Protein AF-A0A454CQ34-F1 (afdb_monomer)

Organism: Vibrio harveyi (NCBI:txid669)

pLDDT: mean 96.68, std 4.15, range [71.56, 98.75]

Foldseek 3Di:
DQDQPQPCVVCVVQVVLLVVCLVPPVVLVVLSVVLNVLSVVLSVCVVVVNPDDPVVSVVSVVSSVVSNVVNVVSSVVD

Solvent-accessible surface area (backbone atoms only — not comparable to full-atom values): 4421 Å² total; per-residue (Å²): 128,51,71,80,63,37,64,63,68,73,39,64,92,41,51,68,57,52,53,51,39,46,75,73,32,70,67,52,33,51,49,54,51,50,35,37,50,49,39,51,50,52,26,54,36,41,71,64,68,49,87,61,56,68,67,59,54,49,50,55,54,47,55,42,50,56,44,48,54,54,51,49,54,54,62,78,72,108

Structure (mmCIF, N/CA/C/O backbone):
data_AF-A0A454CQ34-F1
#
_entry.id   AF-A0A454CQ34-F1
#
loop_
_atom_site.group_PDB
_atom_site.id
_atom_site.type_symbol
_atom_site.label_atom_id
_atom_site.label_alt_id
_atom_site.label_comp_id
_atom_site.label_asym_id
_at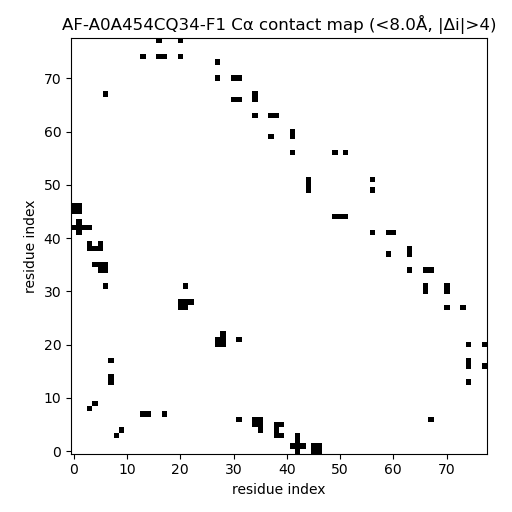om_site.label_enti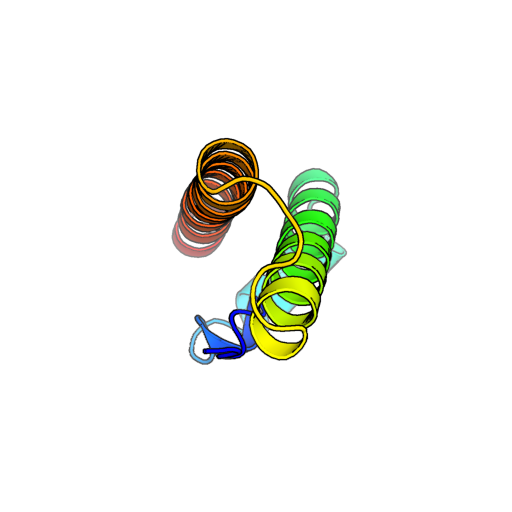ty_id
_atom_site.label_seq_id
_atom_site.pdbx_PDB_ins_code
_atom_site.Cartn_x
_atom_site.Cartn_y
_atom_site.Cartn_z
_atom_site.occupancy
_atom_site.B_iso_or_equiv
_atom_site.auth_seq_id
_atom_site.auth_comp_id
_atom_site.auth_asym_id
_atom_site.auth_atom_id
_atom_site.pdbx_PDB_model_num
ATOM 1 N N . LEU A 1 1 ? 5.046 -13.532 -11.306 1.00 71.56 1 LEU A N 1
ATOM 2 C CA . LEU A 1 1 ? 5.021 -12.147 -11.824 1.00 71.56 1 LEU A CA 1
ATOM 3 C C . LEU A 1 1 ? 3.574 -11.715 -11.868 1.00 71.56 1 LEU A C 1
ATOM 5 O O . LEU A 1 1 ? 2.758 -12.451 -12.415 1.00 71.56 1 LEU A O 1
ATOM 9 N N . GLY A 1 2 ? 3.272 -10.582 -11.253 1.00 77.12 2 GLY A N 1
ATOM 10 C CA . GLY A 1 2 ? 1.942 -9.998 -11.238 1.00 77.12 2 GLY A CA 1
ATOM 11 C C . GLY A 1 2 ? 0.967 -10.570 -10.204 1.00 77.12 2 GLY A C 1
ATOM 12 O O . GLY A 1 2 ? -0.236 -10.623 -10.463 1.00 77.12 2 GLY A O 1
ATOM 13 N N . GLU A 1 3 ? 1.472 -11.001 -9.046 1.00 88.75 3 GLU A N 1
ATOM 14 C CA . GLU A 1 3 ? 0.617 -11.325 -7.898 1.00 88.75 3 GLU A CA 1
ATOM 15 C C . GLU A 1 3 ? -0.146 -10.078 -7.422 1.00 88.75 3 GLU A C 1
ATOM 17 O O . GLU A 1 3 ? 0.269 -8.942 -7.655 1.00 88.75 3 GLU A O 1
ATOM 22 N N . ASN A 1 4 ? -1.310 -10.286 -6.809 1.00 92.62 4 ASN A N 1
ATOM 23 C CA . ASN A 1 4 ? -2.112 -9.205 -6.250 1.00 92.62 4 ASN A CA 1
ATOM 24 C C . ASN A 1 4 ? -1.721 -9.011 -4.786 1.00 92.62 4 ASN A C 1
ATOM 26 O O . ASN A 1 4 ? -2.010 -9.887 -3.979 1.00 92.62 4 ASN A O 1
ATOM 30 N N . HIS A 1 5 ? -1.132 -7.870 -4.441 1.00 94.12 5 HIS A N 1
ATOM 31 C CA . HIS A 1 5 ? -0.840 -7.522 -3.051 1.00 94.12 5 HIS A CA 1
ATOM 32 C C . HIS A 1 5 ? -1.706 -6.365 -2.568 1.00 94.12 5 HIS A C 1
ATOM 34 O O . HIS A 1 5 ? -1.271 -5.572 -1.746 1.00 94.12 5 HIS A O 1
ATOM 40 N N . SER A 1 6 ? -2.943 -6.235 -3.053 1.00 95.88 6 SER A N 1
ATOM 41 C CA . SER A 1 6 ? -3.885 -5.299 -2.438 1.00 95.88 6 SER A CA 1
ATOM 42 C C . SER A 1 6 ? -4.051 -5.601 -0.943 1.00 95.88 6 SER A C 1
ATOM 44 O O . SER A 1 6 ? -4.070 -6.765 -0.538 1.00 95.88 6 SER A O 1
ATOM 46 N N . LEU A 1 7 ? -4.229 -4.559 -0.130 1.00 97.50 7 LEU A N 1
ATOM 47 C CA . LEU A 1 7 ? -4.256 -4.653 1.333 1.00 97.50 7 LEU A CA 1
ATOM 48 C C . LEU A 1 7 ? -5.247 -5.708 1.848 1.00 97.50 7 LEU A C 1
ATOM 50 O O . LEU A 1 7 ? -4.934 -6.489 2.739 1.00 97.50 7 LEU A O 1
ATOM 54 N N . THR A 1 8 ? -6.441 -5.761 1.259 1.00 97.06 8 THR A N 1
ATOM 55 C CA . THR A 1 8 ? -7.495 -6.711 1.641 1.00 97.06 8 THR A CA 1
ATOM 56 C C . THR A 1 8 ? -7.217 -8.142 1.185 1.00 97.06 8 THR A C 1
ATOM 58 O O . THR A 1 8 ? -7.783 -9.074 1.749 1.00 97.06 8 THR A O 1
ATOM 61 N N . HIS A 1 9 ? -6.362 -8.332 0.177 1.00 97.06 9 HIS A N 1
ATOM 62 C CA . HIS A 1 9 ? -5.917 -9.655 -0.257 1.00 97.06 9 HIS A CA 1
ATOM 63 C C . HIS A 1 9 ? -4.825 -10.212 0.656 1.00 97.06 9 HIS A C 1
ATOM 65 O O . HIS A 1 9 ? -4.819 -11.406 0.932 1.00 97.06 9 HIS A O 1
ATOM 71 N N . GLU A 1 10 ? -3.925 -9.356 1.143 1.00 96.44 10 GLU A N 1
ATOM 72 C CA . GLU A 1 10 ? -2.863 -9.781 2.059 1.00 96.44 10 GLU A CA 1
ATOM 73 C C . GLU A 1 10 ? -3.340 -9.961 3.503 1.00 96.44 10 GLU A C 1
ATOM 75 O O . GLU A 1 10 ? -2.803 -10.804 4.217 1.00 96.44 10 GLU A O 1
ATOM 80 N N . PHE A 1 11 ? -4.368 -9.219 3.925 1.00 97.56 11 PHE A N 1
ATOM 81 C CA . PHE A 1 11 ? -4.905 -9.276 5.288 1.00 97.56 11 PHE A CA 1
ATOM 82 C C . PHE A 1 11 ? -6.413 -9.599 5.312 1.00 97.56 11 PHE A C 1
ATOM 84 O O . PHE A 1 11 ? -7.208 -8.810 5.834 1.00 97.56 11 PHE A O 1
ATOM 91 N N . PRO A 1 12 ? -6.840 -10.758 4.769 1.00 97.69 12 PRO A N 1
ATOM 92 C CA . PRO A 1 12 ? -8.258 -11.118 4.671 1.00 97.69 12 PRO A CA 1
ATOM 93 C C . PRO A 1 12 ? -8.921 -11.352 6.039 1.00 97.69 12 PRO A C 1
ATOM 95 O O . PRO A 1 12 ? -10.134 -11.227 6.165 1.00 97.69 12 PRO A O 1
ATOM 98 N N . GLU A 1 13 ? -8.136 -11.652 7.073 1.00 98.06 13 GLU A N 1
ATOM 99 C CA . GLU A 1 13 ? -8.605 -11.848 8.456 1.00 98.06 13 GLU A CA 1
ATOM 100 C C . GLU A 1 13 ? -8.934 -10.510 9.158 1.00 98.06 13 GLU A C 1
ATOM 102 O O . GLU A 1 13 ? -9.546 -10.496 10.221 1.00 98.06 13 GLU A O 1
ATOM 107 N N . HIS A 1 14 ? -8.548 -9.370 8.568 1.00 98.25 14 HIS A N 1
ATOM 108 C CA . HIS A 1 14 ? -8.645 -8.041 9.186 1.00 98.25 14 HIS A CA 1
ATOM 109 C C . HIS A 1 14 ? -9.566 -7.073 8.426 1.00 98.25 14 HIS A C 1
ATOM 111 O O . HIS A 1 14 ? -9.461 -5.859 8.599 1.00 98.25 14 HIS A O 1
ATOM 117 N N . LEU A 1 15 ? -10.468 -7.573 7.574 1.00 98.25 15 LEU A N 1
ATOM 118 C CA . LEU A 1 15 ? -11.318 -6.729 6.718 1.00 98.25 15 LEU A CA 1
ATOM 119 C C . LEU A 1 15 ? -12.175 -5.729 7.505 1.00 98.25 15 LEU A C 1
ATOM 121 O O . LEU A 1 15 ? -12.300 -4.576 7.085 1.00 98.25 15 LEU A O 1
ATOM 125 N N . ASP A 1 16 ? -12.719 -6.140 8.650 1.00 98.25 16 ASP A N 1
ATOM 126 C CA . ASP A 1 16 ? -13.532 -5.265 9.501 1.00 98.25 16 ASP A CA 1
ATOM 127 C C . ASP A 1 16 ? -12.680 -4.132 10.092 1.00 98.25 16 ASP A C 1
ATOM 129 O O . ASP A 1 16 ? -13.034 -2.957 9.971 1.00 98.25 16 ASP A O 1
ATOM 133 N N . THR A 1 17 ? -11.502 -4.461 10.633 1.00 98.50 17 THR A N 1
ATOM 134 C CA . THR A 1 17 ? -10.534 -3.487 11.158 1.00 98.50 17 THR A CA 1
ATOM 135 C C . THR A 1 17 ? -10.049 -2.527 10.072 1.00 98.50 17 THR A C 1
ATOM 137 O O . THR A 1 17 ? -10.036 -1.316 10.280 1.00 98.50 17 THR A O 1
ATOM 140 N N . ILE A 1 18 ? -9.701 -3.038 8.886 1.00 98.50 18 ILE A N 1
ATOM 141 C CA . ILE A 1 18 ? -9.296 -2.225 7.730 1.00 98.50 18 ILE A CA 1
ATOM 142 C C . ILE A 1 18 ? -10.423 -1.271 7.338 1.00 98.50 18 ILE A C 1
ATOM 144 O O . ILE A 1 18 ? -10.166 -0.092 7.094 1.00 98.50 18 ILE A O 1
ATOM 148 N N . THR A 1 19 ? -11.669 -1.748 7.303 1.00 98.44 19 THR A N 1
ATOM 149 C CA . THR A 1 19 ? -12.840 -0.921 6.983 1.00 98.44 19 THR A CA 1
ATOM 150 C C . THR A 1 19 ? -13.022 0.192 8.014 1.00 98.44 19 THR A C 1
ATOM 152 O O . THR A 1 19 ? -13.185 1.357 7.645 1.00 98.44 19 THR A O 1
ATOM 155 N N . GLN A 1 20 ? -12.931 -0.138 9.304 1.00 98.50 20 GLN A N 1
ATOM 156 C CA . GLN A 1 20 ? -13.058 0.830 10.389 1.00 98.50 20 GLN A CA 1
ATOM 157 C C . GLN A 1 20 ? -11.938 1.876 10.363 1.00 98.50 20 GLN A C 1
ATOM 159 O O . GLN A 1 20 ? -12.224 3.070 10.451 1.00 98.50 20 GLN A O 1
ATOM 164 N N . LEU A 1 21 ? -10.679 1.457 10.221 1.00 98.62 21 LEU A N 1
ATOM 165 C CA . LEU A 1 21 ? -9.538 2.369 10.142 1.00 98.62 21 LEU A CA 1
ATOM 166 C C . LEU A 1 21 ? -9.617 3.252 8.895 1.00 98.62 21 LEU A C 1
ATOM 168 O O . LEU A 1 21 ? -9.412 4.455 8.995 1.00 98.62 21 LEU A O 1
ATOM 172 N N . THR A 1 22 ? -10.008 2.704 7.743 1.00 98.44 22 THR A N 1
ATOM 173 C CA . THR A 1 22 ? -10.204 3.493 6.512 1.00 98.44 22 THR A CA 1
ATOM 174 C C . THR A 1 22 ? -11.276 4.573 6.684 1.00 98.44 22 THR A C 1
ATOM 176 O O . THR A 1 22 ? -11.154 5.654 6.114 1.00 98.44 22 THR A O 1
ATOM 179 N N . ALA A 1 23 ? -12.323 4.310 7.470 1.00 98.38 23 ALA A N 1
ATOM 180 C CA . ALA A 1 23 ? -13.388 5.279 7.716 1.00 98.38 23 ALA A CA 1
ATOM 181 C C . ALA A 1 23 ? -13.022 6.353 8.757 1.00 98.38 23 ALA A C 1
ATOM 183 O O . ALA A 1 23 ? -13.546 7.463 8.685 1.00 98.38 23 ALA A O 1
ATOM 184 N N . ASN A 1 24 ? -12.161 6.029 9.729 1.00 98.06 24 ASN A N 1
ATOM 185 C CA . ASN A 1 24 ? -11.957 6.853 10.928 1.00 98.06 24 ASN A CA 1
ATOM 186 C C . ASN A 1 24 ? -10.531 7.411 11.095 1.00 98.06 24 ASN A C 1
ATOM 188 O O . ASN A 1 24 ? -10.331 8.312 11.906 1.00 98.06 24 ASN A O 1
ATOM 192 N N . ASP A 1 25 ? -9.545 6.912 10.348 1.00 98.38 25 ASP A N 1
ATOM 193 C CA . ASP A 1 25 ? -8.154 7.374 10.366 1.00 98.38 25 ASP A CA 1
ATOM 194 C C . ASP A 1 25 ? -7.747 7.805 8.948 1.00 98.38 25 ASP A C 1
ATOM 196 O O . ASP A 1 25 ? -7.511 6.986 8.057 1.00 98.38 25 ASP A O 1
ATOM 200 N N . SER A 1 26 ? -7.668 9.120 8.726 1.00 98.38 26 SER A N 1
ATOM 201 C CA . SER A 1 26 ? -7.358 9.685 7.409 1.00 98.38 26 SER A CA 1
ATO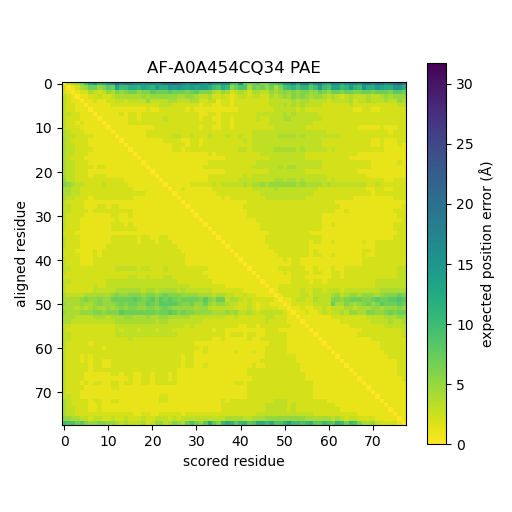M 202 C C . SER A 1 26 ? -5.966 9.301 6.910 1.00 98.38 26 SER A C 1
ATOM 204 O O . SER A 1 26 ? -5.791 9.099 5.710 1.00 98.38 26 SER A O 1
ATOM 206 N N . ALA A 1 27 ? -4.987 9.170 7.813 1.00 98.38 27 ALA A N 1
ATOM 207 C CA . ALA A 1 27 ? -3.640 8.747 7.446 1.00 98.38 27 ALA A CA 1
ATOM 208 C C . ALA A 1 27 ? -3.636 7.270 7.038 1.00 98.38 27 ALA A C 1
ATOM 210 O O . ALA A 1 27 ? -2.971 6.896 6.072 1.00 98.38 27 ALA A O 1
ATOM 211 N N . PHE A 1 28 ? -4.419 6.433 7.728 1.00 98.69 28 PHE A N 1
ATOM 212 C CA . PHE A 1 28 ? -4.603 5.042 7.324 1.00 98.69 28 PHE A CA 1
ATOM 213 C C . PHE A 1 28 ? -5.251 4.936 5.947 1.00 98.69 28 PHE A C 1
ATOM 215 O O . PHE A 1 28 ? -4.745 4.214 5.090 1.00 98.69 28 PHE A O 1
ATOM 222 N N . ALA A 1 29 ? -6.327 5.687 5.710 1.00 98.69 29 ALA A N 1
ATOM 223 C CA . ALA A 1 29 ? -7.020 5.698 4.427 1.00 98.69 29 ALA A CA 1
ATOM 224 C C . ALA A 1 29 ? -6.100 6.128 3.270 1.00 98.69 29 ALA A C 1
ATOM 226 O O . ALA A 1 29 ? -6.097 5.499 2.207 1.00 98.69 29 ALA A O 1
ATOM 227 N N . GLU A 1 30 ? -5.296 7.174 3.477 1.00 98.69 30 GLU A N 1
ATOM 228 C CA . GLU A 1 30 ? -4.334 7.655 2.486 1.00 98.69 30 GLU A CA 1
ATOM 229 C C . GLU A 1 30 ? -3.247 6.612 2.202 1.00 98.69 30 GLU A C 1
ATOM 231 O O . GLU A 1 30 ? -3.029 6.247 1.045 1.00 98.69 30 GLU A O 1
ATOM 236 N N . ASN A 1 31 ? -2.626 6.055 3.243 1.00 98.69 31 ASN A N 1
ATOM 237 C CA . ASN A 1 31 ? -1.583 5.046 3.079 1.00 98.69 31 ASN A CA 1
ATOM 238 C C . ASN A 1 31 ? -2.119 3.747 2.466 1.00 98.69 31 ASN A C 1
ATOM 240 O O . ASN A 1 31 ? -1.451 3.168 1.614 1.00 98.69 31 ASN A O 1
ATOM 244 N N . ALA A 1 32 ? -3.337 3.318 2.809 1.00 98.62 32 ALA A N 1
ATOM 245 C CA . ALA A 1 32 ? -3.976 2.147 2.208 1.00 98.62 32 ALA A CA 1
ATOM 246 C C . ALA A 1 32 ? -4.251 2.359 0.710 1.00 98.62 32 ALA A C 1
ATOM 2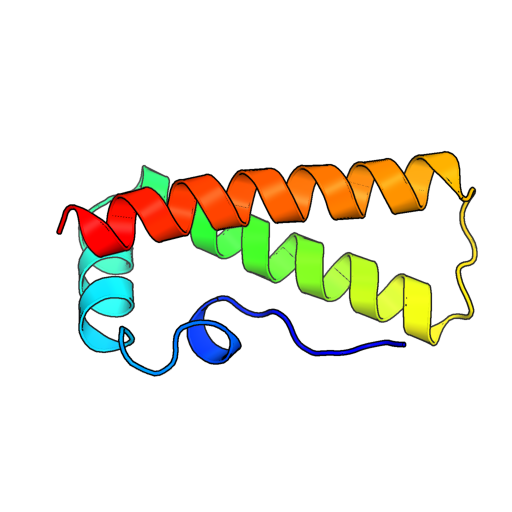48 O O . ALA A 1 32 ? -4.035 1.462 -0.110 1.00 98.62 32 ALA A O 1
ATOM 249 N N . LYS A 1 33 ? -4.686 3.566 0.324 1.00 98.62 33 LYS A N 1
ATOM 250 C CA . LYS A 1 33 ? -4.860 3.939 -1.084 1.00 98.62 33 LYS A CA 1
ATOM 251 C C . LYS A 1 33 ? -3.524 3.957 -1.827 1.00 98.62 33 LYS A C 1
ATOM 253 O O . LYS A 1 33 ? -3.449 3.414 -2.932 1.00 98.62 33 LYS A O 1
ATOM 258 N N . ASN A 1 34 ? -2.492 4.557 -1.238 1.00 98.56 34 ASN A N 1
ATOM 259 C CA . ASN A 1 34 ? -1.153 4.624 -1.825 1.00 98.56 34 ASN A CA 1
ATOM 260 C C . ASN A 1 34 ? -0.571 3.221 -2.008 1.00 98.56 34 ASN A C 1
ATOM 262 O O . ASN A 1 34 ? -0.092 2.896 -3.089 1.00 98.56 34 ASN A O 1
ATOM 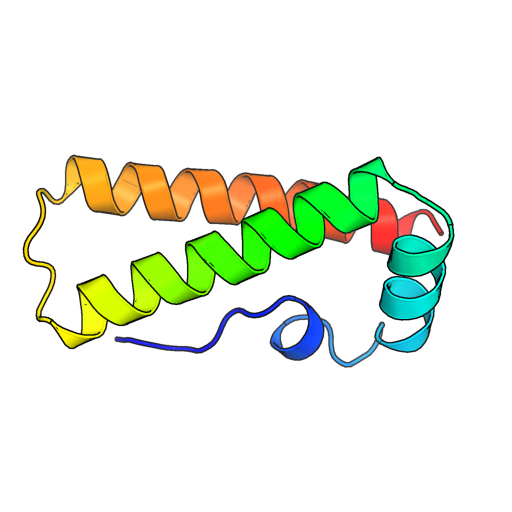266 N N . TYR A 1 35 ? -0.724 2.364 -1.001 1.00 98.69 35 TYR A N 1
ATOM 267 C CA . TYR A 1 35 ? -0.313 0.968 -1.036 1.00 98.69 35 TYR A CA 1
ATOM 268 C C . TYR A 1 35 ? -0.952 0.196 -2.196 1.00 98.69 35 TYR A C 1
ATOM 270 O O . TYR A 1 35 ? -0.250 -0.368 -3.033 1.00 98.69 35 TYR A O 1
ATOM 278 N N . ASN A 1 36 ? -2.283 0.246 -2.307 1.00 98.25 36 ASN A N 1
ATOM 279 C CA . ASN A 1 36 ? -3.013 -0.431 -3.383 1.00 98.25 36 ASN A CA 1
ATOM 280 C C . ASN A 1 36 ? -2.681 0.133 -4.774 1.00 98.25 36 ASN A C 1
ATOM 282 O O . ASN A 1 36 ? -2.687 -0.599 -5.763 1.00 98.25 36 ASN A O 1
ATOM 286 N N . THR A 1 37 ? -2.411 1.438 -4.865 1.00 98.38 37 THR A N 1
ATOM 287 C CA . THR A 1 37 ? -2.020 2.088 -6.125 1.00 98.38 37 THR A CA 1
ATOM 288 C C . THR A 1 37 ? -0.632 1.629 -6.559 1.00 98.38 37 THR A C 1
ATOM 290 O O . THR A 1 37 ? -0.455 1.237 -7.710 1.00 98.38 37 THR A O 1
ATOM 293 N N . LEU A 1 38 ? 0.322 1.613 -5.628 1.00 98.19 38 LEU A N 1
ATOM 294 C CA . LEU A 1 38 ? 1.693 1.183 -5.872 1.00 98.19 38 LEU A CA 1
ATOM 295 C C . LEU A 1 38 ? 1.773 -0.310 -6.219 1.00 98.19 38 LEU A C 1
ATOM 297 O O . LEU A 1 38 ? 2.493 -0.685 -7.139 1.00 98.19 38 LEU A O 1
ATOM 301 N N . ASP A 1 39 ? 0.996 -1.165 -5.545 1.00 98.12 39 ASP A N 1
ATOM 302 C CA . ASP A 1 39 ? 0.889 -2.580 -5.919 1.00 98.12 39 ASP A CA 1
ATOM 303 C C . ASP A 1 39 ? 0.386 -2.754 -7.357 1.00 98.12 39 ASP A C 1
ATOM 305 O O . ASP A 1 39 ? 0.972 -3.500 -8.145 1.00 9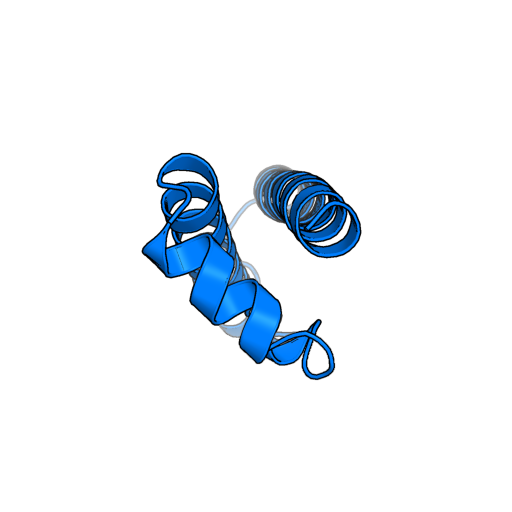8.12 39 ASP A O 1
ATOM 309 N N . LYS A 1 40 ? -0.669 -2.019 -7.729 1.00 97.81 40 LYS A N 1
ATOM 310 C CA . LYS A 1 40 ? -1.206 -2.055 -9.089 1.00 97.81 40 LYS A CA 1
ATOM 311 C C . LYS A 1 40 ? -0.156 -1.630 -10.118 1.00 97.81 40 LYS A C 1
ATOM 313 O O . LYS A 1 40 ? -0.034 -2.296 -11.144 1.00 97.81 40 LYS A O 1
ATOM 318 N N . GLU A 1 41 ? 0.592 -0.564 -9.847 1.00 97.38 41 GLU A N 1
ATOM 319 C CA . GLU A 1 41 ? 1.663 -0.080 -10.722 1.00 97.38 41 GLU A CA 1
ATOM 320 C C . GLU A 1 41 ? 2.771 -1.126 -10.899 1.00 97.38 41 GLU A C 1
ATOM 322 O O . GLU A 1 41 ? 3.108 -1.482 -12.030 1.00 97.38 41 GLU A O 1
ATOM 327 N N . ILE A 1 42 ? 3.283 -1.688 -9.798 1.00 96.94 42 ILE A N 1
ATOM 328 C CA . ILE A 1 42 ? 4.300 -2.751 -9.832 1.00 96.94 42 ILE A CA 1
ATOM 329 C C . ILE A 1 42 ? 3.791 -3.939 -10.648 1.00 96.94 42 ILE A C 1
ATOM 331 O O . ILE A 1 42 ? 4.496 -4.436 -11.525 1.00 96.94 42 ILE A O 1
ATOM 335 N N . ARG A 1 43 ? 2.547 -4.370 -10.416 1.00 96.62 43 ARG A N 1
ATOM 336 C CA . ARG A 1 43 ? 1.932 -5.474 -11.156 1.00 96.62 43 ARG A CA 1
ATOM 337 C C . ARG A 1 43 ? 1.843 -5.183 -12.653 1.00 96.62 43 ARG A C 1
ATOM 339 O O . ARG A 1 43 ? 2.135 -6.062 -13.461 1.00 96.62 43 ARG A O 1
ATOM 346 N N . GLU A 1 44 ? 1.442 -3.976 -13.042 1.00 96.50 44 GLU A N 1
ATOM 347 C CA . GLU A 1 44 ? 1.373 -3.569 -14.450 1.00 96.50 44 GLU A CA 1
ATOM 348 C C . GLU A 1 44 ? 2.758 -3.556 -15.113 1.00 96.50 44 GLU A C 1
ATOM 350 O O . GLU A 1 44 ? 2.897 -4.016 -16.249 1.00 96.50 44 GLU A O 1
ATOM 355 N N . LEU A 1 45 ? 3.790 -3.091 -14.406 1.00 96.62 45 LEU A N 1
ATOM 356 C CA . LEU A 1 45 ? 5.173 -3.123 -14.881 1.00 96.62 45 LEU A CA 1
ATOM 357 C C . LEU A 1 45 ? 5.686 -4.561 -15.038 1.00 96.62 45 LEU A C 1
ATOM 359 O O . LEU A 1 45 ? 6.252 -4.893 -16.081 1.00 96.62 45 LEU A O 1
ATOM 363 N N . GLU A 1 46 ? 5.424 -5.436 -14.065 1.00 95.50 46 GLU A N 1
ATOM 364 C CA . GLU A 1 46 ? 5.802 -6.853 -14.123 1.00 95.50 46 GLU A CA 1
ATOM 365 C C . GLU A 1 46 ? 5.130 -7.590 -15.284 1.00 95.50 46 GLU A C 1
ATOM 367 O O . GLU A 1 46 ? 5.789 -8.330 -16.017 1.00 95.50 46 GLU A O 1
ATOM 372 N N . LEU A 1 47 ? 3.833 -7.356 -15.505 1.00 95.38 47 LEU A N 1
ATOM 373 C CA . LEU A 1 47 ? 3.086 -7.956 -16.615 1.00 95.38 47 LEU A CA 1
ATOM 374 C C . LEU A 1 47 ? 3.558 -7.457 -17.986 1.00 95.38 47 LEU A C 1
ATOM 376 O O . LEU A 1 47 ? 3.437 -8.174 -18.979 1.00 95.38 47 LEU A O 1
ATOM 380 N N . ARG A 1 48 ? 4.126 -6.249 -18.049 1.00 95.38 48 ARG A N 1
ATOM 381 C CA . ARG A 1 48 ? 4.756 -5.690 -19.253 1.00 95.38 48 ARG A CA 1
ATOM 382 C C . ARG A 1 48 ? 6.203 -6.152 -19.453 1.00 95.38 48 ARG A C 1
ATOM 384 O O . ARG A 1 48 ? 6.850 -5.679 -20.384 1.00 95.38 48 ARG A O 1
ATOM 391 N N . GLY A 1 49 ? 6.700 -7.059 -18.611 1.00 93.56 49 GLY A N 1
ATOM 392 C CA . GLY A 1 49 ? 8.057 -7.590 -18.699 1.00 93.56 49 GLY A CA 1
ATOM 393 C C . GLY A 1 49 ? 9.119 -6.668 -18.103 1.00 93.56 49 GLY A C 1
ATOM 394 O O . GLY A 1 49 ? 10.236 -6.666 -18.604 1.00 93.56 49 GLY A O 1
ATOM 395 N N . ASN A 1 50 ? 8.776 -5.896 -17.063 1.00 90.81 50 AS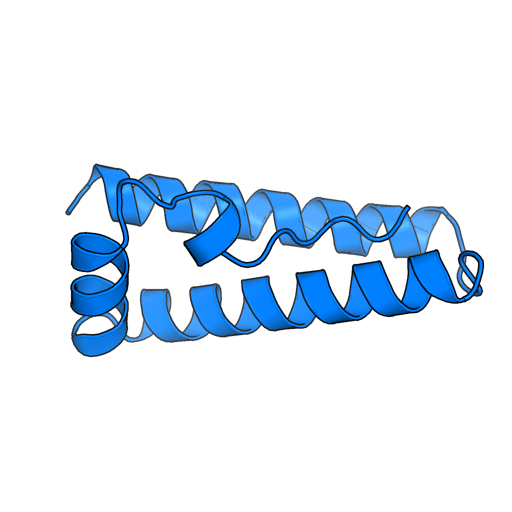N A N 1
ATOM 396 C CA . ASN A 1 50 ? 9.666 -4.961 -16.363 1.00 90.81 50 ASN A CA 1
ATOM 397 C C . ASN A 1 50 ? 10.349 -3.962 -17.318 1.00 90.81 50 ASN A C 1
ATOM 399 O O . ASN A 1 50 ? 11.561 -4.011 -17.500 1.00 90.81 50 ASN A O 1
ATOM 403 N N . PRO A 1 51 ? 9.596 -3.033 -17.939 1.00 94.00 51 PRO A N 1
ATOM 404 C CA . PRO A 1 51 ? 10.142 -2.091 -18.922 1.00 94.00 51 PRO A CA 1
ATOM 405 C C . PRO A 1 51 ? 10.973 -0.949 -18.303 1.00 94.00 51 PRO A C 1
ATOM 407 O O . PRO A 1 51 ? 11.263 0.025 -18.996 1.00 94.00 51 PRO A O 1
ATOM 410 N N . ILE A 1 52 ? 11.287 -1.033 -17.009 1.00 95.12 52 ILE A N 1
ATOM 411 C CA . ILE A 1 52 ? 12.019 -0.027 -16.231 1.00 95.12 52 ILE A CA 1
ATOM 412 C C . ILE A 1 52 ? 13.302 -0.637 -15.674 1.00 95.12 52 ILE A C 1
ATOM 414 O O . ILE A 1 52 ? 13.462 -1.858 -15.697 1.00 95.12 52 ILE A O 1
ATOM 418 N N . ASP A 1 53 ? 14.200 0.204 -15.167 1.00 96.75 53 ASP A N 1
ATOM 419 C CA . ASP A 1 53 ? 15.448 -0.270 -14.575 1.00 96.75 53 ASP A CA 1
ATOM 420 C C . ASP A 1 53 ? 15.196 -1.102 -13.303 1.00 96.75 53 ASP A C 1
ATOM 422 O O . ASP A 1 53 ? 14.264 -0.842 -12.532 1.00 96.75 53 ASP A O 1
ATOM 426 N N . ASP A 1 54 ? 16.052 -2.096 -13.056 1.00 94.25 54 ASP A N 1
ATOM 42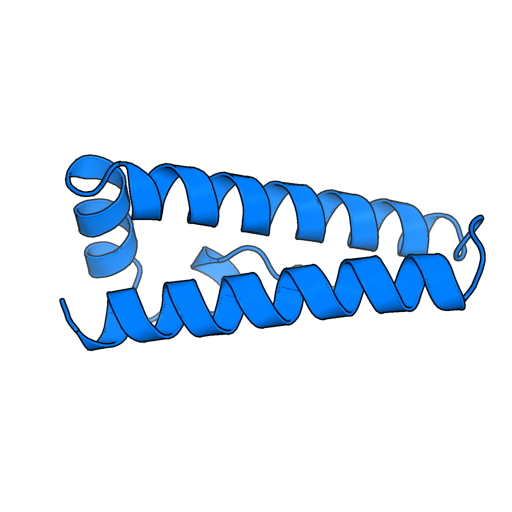7 C CA . ASP A 1 54 ? 15.952 -2.961 -11.878 1.00 94.25 54 ASP A CA 1
ATOM 428 C C . ASP A 1 54 ? 16.033 -2.157 -10.572 1.00 94.25 54 ASP A C 1
ATOM 430 O O . ASP A 1 54 ? 15.361 -2.492 -9.594 1.00 94.25 54 ASP A O 1
ATOM 434 N N . HIS A 1 55 ? 16.832 -1.086 -10.525 1.00 97.12 55 HIS A N 1
ATOM 435 C CA . HIS A 1 55 ? 16.906 -0.214 -9.358 1.00 97.12 55 HIS A CA 1
ATOM 436 C C . HIS A 1 55 ? 15.576 0.504 -9.109 1.00 97.12 55 HIS A C 1
ATOM 438 O O . HIS A 1 55 ? 15.099 0.527 -7.975 1.00 97.12 55 HIS A O 1
ATOM 444 N N . GLU A 1 56 ? 14.941 1.031 -10.159 1.00 97.38 56 GLU A N 1
ATOM 445 C CA . GLU A 1 56 ? 13.634 1.688 -10.057 1.00 97.38 56 GLU A CA 1
ATOM 446 C C . GLU A 1 56 ? 12.559 0.703 -9.582 1.00 97.38 56 GLU A C 1
ATOM 448 O O . GLU A 1 56 ? 11.816 0.995 -8.643 1.00 97.38 56 GLU A O 1
ATOM 453 N N . MET A 1 57 ? 12.533 -0.507 -10.150 1.00 97.38 57 MET A N 1
ATOM 454 C CA . MET A 1 57 ? 11.620 -1.569 -9.720 1.00 97.38 57 MET A CA 1
ATOM 455 C C . MET A 1 57 ? 11.837 -1.955 -8.249 1.00 97.38 57 MET A C 1
ATOM 457 O O . MET A 1 57 ? 10.874 -2.142 -7.501 1.00 97.38 57 MET A O 1
ATOM 461 N N . ASN A 1 58 ? 13.093 -2.059 -7.808 1.00 97.12 58 ASN A N 1
ATOM 462 C CA . ASN A 1 58 ? 13.415 -2.361 -6.415 1.00 97.12 58 ASN A CA 1
ATOM 463 C C . ASN A 1 58 ? 12.982 -1.238 -5.467 1.00 97.12 58 ASN A C 1
ATOM 465 O O . ASN A 1 58 ? 12.450 -1.534 -4.399 1.00 97.12 58 ASN A O 1
ATOM 469 N N . THR A 1 59 ? 13.129 0.026 -5.864 1.00 98.25 59 THR A N 1
ATOM 470 C CA . THR A 1 59 ? 12.632 1.172 -5.089 1.00 98.25 59 THR A CA 1
ATOM 471 C C . THR A 1 59 ? 11.112 1.128 -4.935 1.00 98.25 59 THR A C 1
ATOM 473 O O . THR A 1 59 ? 10.610 1.278 -3.823 1.00 98.25 59 THR A O 1
ATOM 476 N N . LEU A 1 60 ? 10.359 0.838 -6.004 1.00 98.00 60 LEU A N 1
ATOM 477 C CA . LEU A 1 60 ? 8.900 0.686 -5.912 1.00 98.00 60 LEU A CA 1
ATOM 478 C C . LEU A 1 60 ? 8.514 -0.444 -4.945 1.00 98.00 60 LEU A C 1
ATOM 480 O O . LEU A 1 60 ? 7.664 -0.262 -4.071 1.00 98.00 60 LEU A O 1
ATOM 484 N N . LYS A 1 61 ? 9.169 -1.605 -5.057 1.00 97.31 61 LYS A N 1
ATOM 485 C CA . LYS A 1 61 ? 8.930 -2.754 -4.169 1.00 97.31 61 LYS A CA 1
ATOM 486 C C . LYS A 1 61 ? 9.284 -2.452 -2.715 1.00 97.31 61 LYS A C 1
ATOM 488 O O . LYS A 1 61 ? 8.559 -2.892 -1.823 1.00 97.31 61 LYS A O 1
ATOM 493 N N . HIS A 1 62 ? 10.357 -1.700 -2.483 1.00 98.44 62 HIS A N 1
ATOM 494 C CA . HIS A 1 62 ? 10.759 -1.250 -1.156 1.00 98.44 62 HIS A CA 1
ATOM 495 C C . HIS A 1 62 ? 9.710 -0.317 -0.544 1.00 98.44 62 HIS A C 1
ATOM 497 O O . HIS A 1 62 ? 9.200 -0.613 0.532 1.00 98.44 62 HIS A O 1
ATOM 503 N N . ASN A 1 63 ? 9.284 0.715 -1.275 1.00 98.38 63 ASN A N 1
ATOM 504 C CA . ASN A 1 63 ? 8.243 1.642 -0.824 1.00 98.38 63 ASN A CA 1
ATOM 505 C C . ASN A 1 63 ? 6.923 0.912 -0.512 1.00 98.38 63 ASN A C 1
ATOM 507 O O . ASN A 1 63 ? 6.241 1.225 0.465 1.00 98.38 63 ASN A O 1
ATOM 511 N N . ARG A 1 64 ? 6.563 -0.104 -1.314 1.00 98.31 64 ARG A N 1
ATOM 512 C CA . ARG A 1 64 ? 5.395 -0.957 -1.046 1.00 98.31 64 ARG A CA 1
ATOM 513 C C . ARG A 1 64 ? 5.565 -1.717 0.269 1.00 98.31 64 ARG A C 1
ATOM 515 O O . ARG A 1 64 ? 4.622 -1.774 1.052 1.00 98.31 64 ARG A O 1
ATOM 522 N N . ALA A 1 65 ? 6.742 -2.291 0.519 1.00 98.25 65 ALA A N 1
ATOM 523 C CA . ALA A 1 65 ? 7.021 -3.008 1.761 1.00 98.25 65 ALA A CA 1
ATOM 524 C C . ALA A 1 65 ? 6.924 -2.089 2.991 1.00 98.25 65 ALA A C 1
ATOM 526 O O . ALA A 1 65 ? 6.258 -2.456 3.954 1.00 98.25 65 ALA A O 1
ATOM 527 N N . GLU A 1 66 ? 7.481 -0.877 2.931 1.00 98.62 66 GLU A N 1
ATOM 528 C CA . GLU A 1 66 ? 7.385 0.092 4.033 1.00 98.62 66 GLU A CA 1
ATOM 529 C C . GLU A 1 66 ? 5.933 0.489 4.337 1.00 98.62 66 GLU A C 1
ATOM 531 O O . GLU A 1 66 ? 5.513 0.515 5.497 1.00 98.62 66 GLU A O 1
ATOM 536 N N . LEU A 1 67 ? 5.131 0.744 3.295 1.00 98.62 67 LEU A N 1
ATOM 537 C CA . LEU A 1 67 ? 3.703 1.021 3.457 1.00 98.62 67 LEU A CA 1
ATOM 538 C C . LEU A 1 67 ? 2.961 -0.169 4.074 1.00 98.62 67 LEU A C 1
ATOM 540 O O . LEU A 1 67 ? 2.115 0.035 4.946 1.00 98.62 67 LEU A O 1
ATOM 544 N N . LYS A 1 68 ? 3.281 -1.401 3.659 1.00 98.62 68 LYS A N 1
ATOM 545 C CA . LYS A 1 68 ? 2.682 -2.612 4.229 1.00 98.62 68 LYS A CA 1
ATOM 546 C C . LYS A 1 68 ? 2.970 -2.730 5.721 1.00 98.62 68 LYS A C 1
ATOM 548 O O . LYS A 1 68 ? 2.043 -2.960 6.493 1.00 98.62 68 LYS A O 1
ATOM 553 N N . ASP A 1 69 ? 4.224 -2.543 6.122 1.00 98.62 69 ASP A N 1
ATOM 554 C CA . ASP A 1 69 ? 4.637 -2.651 7.522 1.00 98.62 69 ASP A CA 1
ATOM 555 C C . ASP A 1 69 ? 3.938 -1.595 8.388 1.00 98.62 69 ASP A C 1
ATOM 557 O O . ASP A 1 69 ? 3.431 -1.901 9.473 1.00 98.62 69 ASP A O 1
ATOM 561 N N . TRP A 1 70 ? 3.828 -0.361 7.885 1.00 98.69 70 TRP A N 1
ATOM 562 C CA . TRP A 1 70 ? 3.094 0.702 8.570 1.00 98.69 70 TRP A CA 1
ATOM 563 C C . TRP A 1 70 ? 1.596 0.384 8.693 1.00 98.69 70 TRP A C 1
ATOM 565 O O . TRP A 1 70 ? 1.025 0.510 9.779 1.00 98.69 70 TRP A O 1
ATOM 575 N N . LEU A 1 71 ? 0.957 -0.068 7.608 1.00 98.75 71 LEU A N 1
ATOM 576 C CA . LEU A 1 71 ? -0.465 -0.430 7.600 1.00 98.75 71 LEU A CA 1
ATOM 577 C C . LEU A 1 71 ? -0.745 -1.593 8.550 1.00 98.75 71 LEU A C 1
ATOM 579 O O . LEU A 1 71 ? -1.692 -1.532 9.334 1.00 98.75 71 LEU A O 1
ATOM 583 N N . TYR A 1 72 ? 0.103 -2.618 8.535 1.00 98.62 72 TYR A N 1
ATOM 584 C CA . TYR A 1 72 ? -0.027 -3.766 9.420 1.00 98.62 72 TYR A CA 1
ATOM 585 C C . TYR A 1 72 ? 0.130 -3.372 10.892 1.00 98.62 72 TYR A C 1
ATOM 587 O O . TYR A 1 72 ? -0.683 -3.769 11.723 1.00 98.62 72 TYR A O 1
ATOM 595 N N . SER A 1 73 ? 1.096 -2.510 11.219 1.00 98.62 73 SER A N 1
ATOM 596 C CA . SER A 1 73 ? 1.255 -1.972 12.577 1.00 98.62 73 SER A CA 1
ATOM 597 C C . SER A 1 73 ? -0.012 -1.261 13.073 1.00 98.62 73 SER A C 1
ATOM 599 O O . SER A 1 73 ? -0.445 -1.462 14.212 1.00 98.62 73 SER A O 1
ATOM 601 N N . LYS A 1 74 ? -0.664 -0.480 12.201 1.00 98.50 74 LYS A N 1
ATOM 602 C CA . LYS A 1 74 ? -1.930 0.198 12.510 1.00 98.50 74 LYS A CA 1
ATOM 603 C C . LYS A 1 74 ? -3.091 -0.778 12.696 1.00 98.50 74 LYS A C 1
ATOM 605 O O . LYS A 1 74 ? -3.869 -0.579 13.621 1.00 98.50 74 LYS A O 1
ATOM 610 N N . ILE A 1 75 ? -3.177 -1.826 11.874 1.00 98.44 75 ILE A N 1
ATOM 611 C CA . ILE A 1 75 ? -4.180 -2.897 12.010 1.00 98.44 75 ILE A CA 1
ATOM 612 C C . ILE A 1 75 ? -4.018 -3.627 13.348 1.00 98.44 75 ILE A C 1
ATOM 614 O O . ILE A 1 75 ? -5.002 -3.850 14.041 1.00 98.44 75 ILE A O 1
ATOM 618 N N . MET A 1 76 ? -2.785 -3.954 13.736 1.00 98.25 76 MET A N 1
ATOM 619 C CA . MET A 1 76 ? -2.497 -4.683 14.978 1.00 98.25 76 MET A CA 1
ATOM 620 C C . MET A 1 76 ? -2.667 -3.840 16.250 1.00 98.25 76 MET A C 1
ATOM 622 O O . MET A 1 76 ? -2.713 -4.395 17.346 1.00 98.25 76 MET A O 1
ATOM 626 N N . SER A 1 77 ? -2.723 -2.514 16.111 1.00 96.88 77 SER A N 1
ATOM 627 C CA . SER A 1 77 ? -2.871 -1.567 17.224 1.00 96.88 77 SER A CA 1
ATOM 628 C C . SER A 1 77 ? -4.296 -1.020 17.381 1.00 96.88 77 SER A C 1
ATOM 630 O O . SER A 1 77 ? -4.507 -0.154 18.233 1.00 96.88 77 SER A O 1
ATOM 632 N N . ALA A 1 78 ? -5.233 -1.456 16.536 1.00 90.69 78 ALA A N 1
ATOM 633 C CA . ALA A 1 78 ? -6.644 -1.068 16.565 1.00 90.69 78 ALA A CA 1
ATOM 634 C C . ALA A 1 78 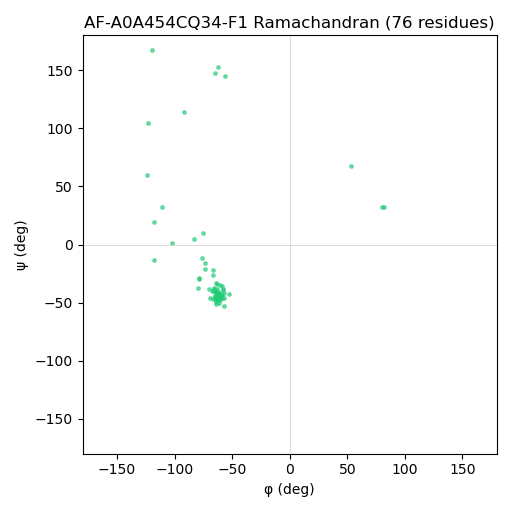? -7.457 -1.994 17.478 1.00 90.69 78 ALA A C 1
ATOM 636 O O . ALA A 1 78 ? -8.335 -1.460 18.193 1.00 90.69 78 ALA A O 1
#

Radius of gyration: 13.23 Å; Cα contacts (8 Å, |Δi|>4): 59; chains: 1; bounding box: 30×22×36 Å

Mean predicted aligned error: 2.34 Å

Nearest PDB structures (foldseek):
  1x04-assembly1_A-2  TM=6.989E-01  e=6.817E+00  Homo sapiens
  1x03-assembly1_A-2  TM=6.555E-01  e=5.752E+00  Homo sapiens

InterPro domains:
  IPR007420 Protein of unknown function DUF465 [PF04325] (28-72)
  IPR038444 DUF465 superfamily [G3DSA:6.10.280.50] (11-78)

Secondary structure (DSSP, 8-state):
------HHHH-GGGHHHHHHHHHH-HHHHHHHHHHHHHHHHHHHHHHTT--S-HHHHHHHHHHHHHHHHHHHHHHHT-

Sequence (78 aa):
LGENHSLTHEFPEHLDTITQLTANDSAFAENAKNYNTLDKEIRELELRGNPIDDHEMNTLKHNRAELKDWLYSKIMSA